Protein 5GNA (pdb70)

Structure (mmCIF, N/CA/C/O backbone):
data_5GNA
#
_entry.id   5GNA
#
_cell.length_a   50.446
_cell.length_b   50.446
_cell.length_c   184.579
_cell.angle_alpha   90.00
_cell.angle_beta   90.00
_cell.angle_gamma   90.00
#
_symmetry.space_group_name_H-M   'P 43 2 2'
#
loop_
_entity.id
_entity.type
_entity.pdbx_description
1 polymer 'Flagellar protein FliT'
2 polymer 'Flagellar hook-associated protein 2'
3 water water
#
loop_
_atom_site.group_PDB
_atom_site.id
_atom_site.type_symbol
_atom_site.label_atom_id
_atom_site.label_alt_id
_atom_site.label_comp_id
_atom_site.label_asym_id
_atom_site.label_entity_id
_atom_site.label_seq_id
_atom_site.pdbx_PDB_ins_code
_atom_site.Cartn_x
_atom_site.Cartn_y
_atom_site.Cartn_z
_atom_site.occupancy
_atom_site.B_iso_or_equiv
_atom_site.auth_seq_id
_atom_site.auth_comp_id
_atom_site.auth_asym_id
_atom_site.auth_atom_id
_atom_site.pdbx_PDB_model_num
ATOM 1 N N . GLY A 1 1 ? -27.315 12.996 19.741 1.00 109.10 -1 GLY A N 1
ATOM 2 C CA . GLY A 1 1 ? -25.948 13.523 19.454 1.00 108.73 -1 GLY A CA 1
ATOM 3 C C . GLY A 1 1 ? -25.038 12.527 18.752 1.00 109.61 -1 GLY A C 1
ATOM 4 O O . GLY A 1 1 ? -24.666 12.733 17.596 1.00 111.19 -1 GLY A O 1
ATOM 5 N N . SER A 1 2 ? -24.684 11.449 19.452 1.00 105.59 0 SER A N 1
ATOM 6 C CA . SER A 1 2 ? -23.690 10.486 18.962 1.00 102.27 0 SER A CA 1
ATOM 7 C C . SER A 1 2 ? -24.241 9.084 18.660 1.00 100.67 0 SER A C 1
ATOM 8 O O . SER A 1 2 ? -23.475 8.178 18.318 1.00 101.34 0 SER A O 1
ATOM 11 N N . MET A 1 3 ? -25.554 8.898 18.763 1.00 98.86 1 MET A N 1
ATOM 12 C CA . MET A 1 3 ? -26.177 7.716 18.170 1.00 94.09 1 MET A CA 1
ATOM 13 C C . MET A 1 3 ? -26.167 7.956 16.654 1.00 86.83 1 MET A C 1
ATOM 14 O O . MET A 1 3 ? -26.077 7.009 15.860 1.00 79.19 1 MET A O 1
ATOM 19 N N . THR A 1 4 ? -26.219 9.237 16.271 1.00 77.48 2 THR A N 1
ATOM 20 C CA . THR A 1 4 ? -26.057 9.654 14.877 1.00 72.85 2 THR A CA 1
ATOM 21 C C . THR A 1 4 ? -24.654 9.311 14.356 1.00 67.08 2 THR A C 1
ATOM 22 O O . THR A 1 4 ? -24.493 8.936 13.196 1.00 64.96 2 THR A O 1
ATOM 26 N N . SER A 1 5 ? -23.647 9.445 15.216 1.00 62.86 3 SER A N 1
ATOM 27 C CA . SER A 1 5 ? -22.260 9.215 14.819 1.00 60.54 3 SER A CA 1
ATOM 28 C C . SER A 1 5 ? -21.979 7.731 14.600 1.00 56.50 3 SER A C 1
ATOM 29 O O . SER A 1 5 ? -21.152 7.377 13.765 1.00 56.10 3 SER A O 1
ATOM 32 N N . THR A 1 6 ? -22.666 6.866 15.342 1.00 53.54 4 THR A N 1
ATOM 33 C CA . THR A 1 6 ? -22.513 5.422 15.155 1.00 51.68 4 THR A CA 1
ATOM 34 C C . THR A 1 6 ? -23.130 4.955 13.833 1.00 51.27 4 THR A C 1
ATOM 35 O O . THR A 1 6 ? -22.508 4.175 13.110 1.00 50.70 4 THR A O 1
ATOM 39 N N . VAL A 1 7 ? -24.338 5.423 13.513 1.00 49.68 5 VAL A N 1
ATOM 40 C CA . VAL A 1 7 ? -24.980 5.028 12.256 1.00 49.59 5 VAL A CA 1
ATOM 41 C C . VAL A 1 7 ? -24.216 5.556 11.048 1.00 49.03 5 VAL A C 1
ATOM 42 O O . VAL A 1 7 ? -24.062 4.851 10.054 1.00 48.34 5 VAL A O 1
ATOM 46 N N . GLU A 1 8 ? -23.742 6.794 11.142 1.00 49.33 6 GLU A N 1
ATOM 47 C CA . GLU A 1 8 ? -22.929 7.392 10.088 1.00 50.91 6 GLU A CA 1
ATOM 48 C C . GLU A 1 8 ? -21.675 6.559 9.840 1.00 48.48 6 GLU A C 1
ATOM 49 O O . GLU A 1 8 ? -21.334 6.261 8.696 1.00 46.52 6 GLU A O 1
ATOM 55 N N . PHE A 1 9 ? -21.015 6.175 10.927 1.00 46.68 7 PHE A N 1
ATOM 56 C CA . PHE A 1 9 ? -19.866 5.273 10.884 1.00 46.50 7 PHE A CA 1
ATOM 57 C C . PHE A 1 9 ? -20.216 3.962 10.190 1.00 46.00 7 PHE A C 1
ATOM 58 O O . PHE A 1 9 ? -19.492 3.497 9.313 1.00 44.06 7 PHE A O 1
ATOM 66 N N . ILE A 1 10 ? -21.336 3.375 10.591 1.00 46.20 8 ILE A N 1
ATOM 67 C CA . ILE A 1 10 ? -21.818 2.142 9.985 1.00 46.37 8 ILE A CA 1
ATOM 68 C C . ILE A 1 10 ? -22.109 2.350 8.497 1.00 44.16 8 ILE A C 1
ATOM 69 O O . ILE A 1 10 ? -21.732 1.528 7.666 1.00 42.71 8 ILE A O 1
ATOM 74 N N . ASN A 1 11 ? -22.764 3.457 8.167 1.00 43.59 9 ASN A N 1
ATOM 75 C CA . ASN A 1 11 ? -23.147 3.735 6.782 1.00 44.29 9 ASN A CA 1
ATOM 76 C C . ASN A 1 11 ? -21.943 3.952 5.855 1.00 44.10 9 ASN A C 1
ATOM 77 O O . ASN A 1 11 ? -21.969 3.519 4.700 1.00 45.11 9 ASN A O 1
ATOM 82 N N . ARG A 1 12 ? -20.896 4.602 6.365 1.00 42.18 10 ARG A N 1
ATOM 83 C CA . ARG A 1 12 ? -19.656 4.810 5.600 1.00 42.55 10 ARG A CA 1
ATOM 84 C C . ARG A 1 12 ? -19.092 3.498 5.083 1.00 42.37 10 ARG A C 1
ATOM 85 O O . ARG A 1 12 ? -18.771 3.370 3.902 1.00 42.30 10 ARG A O 1
ATOM 93 N N . TRP A 1 13 ? -18.998 2.513 5.967 1.00 42.49 11 TRP A N 1
ATOM 94 C CA . TRP A 1 13 ? -18.481 1.207 5.590 1.00 42.74 11 TRP A CA 1
ATOM 95 C C . TRP A 1 13 ? -19.448 0.379 4.755 1.00 43.64 11 TRP A C 1
ATOM 96 O O . TRP A 1 13 ? -19.021 -0.365 3.876 1.00 41.60 11 TRP A O 1
ATOM 107 N N . GLN A 1 14 ? -20.743 0.490 5.033 1.00 45.02 12 GLN A N 1
ATOM 108 C CA . GLN A 1 14 ? -21.740 -0.221 4.232 1.00 46.26 12 GLN A CA 1
ATOM 109 C C . GLN A 1 14 ? -21.767 0.320 2.807 1.00 43.98 12 GLN A C 1
ATOM 110 O O . GLN A 1 14 ? -21.969 -0.428 1.859 1.00 41.99 12 GLN A O 1
ATOM 116 N N . ARG A 1 15 ? -21.553 1.619 2.661 1.00 45.00 13 ARG A N 1
ATOM 117 C CA . ARG A 1 15 ? -21.464 2.209 1.339 1.00 47.30 13 ARG A CA 1
ATOM 118 C C . ARG A 1 15 ? -20.305 1.607 0.536 1.00 47.49 13 ARG A C 1
ATOM 119 O O . ARG A 1 15 ? -20.465 1.249 -0.635 1.00 44.94 13 ARG A O 1
ATOM 127 N N . ILE A 1 16 ? -19.144 1.501 1.174 1.00 45.14 14 ILE A N 1
ATOM 128 C CA . ILE A 1 16 ? -17.972 0.905 0.548 1.00 44.41 14 ILE A CA 1
ATOM 129 C C . ILE A 1 16 ? -18.287 -0.514 0.075 1.00 46.46 14 ILE A C 1
ATOM 130 O O . ILE A 1 16 ? -17.986 -0.869 -1.068 1.00 46.32 14 ILE A O 1
ATOM 135 N N . ALA A 1 17 ? -18.887 -1.320 0.948 1.00 47.30 15 ALA A N 1
ATOM 136 C CA . ALA A 1 17 ? -19.240 -2.708 0.600 1.00 50.69 15 ALA A CA 1
ATOM 137 C C . ALA A 1 17 ? -20.261 -2.773 -0.538 1.00 51.38 15 ALA A C 1
ATOM 138 O O . ALA A 1 17 ? -20.191 -3.648 -1.397 1.00 53.04 15 ALA A O 1
ATOM 140 N N . LEU A 1 18 ? -21.203 -1.840 -0.513 1.00 52.50 16 LEU A N 1
ATOM 141 C CA . LEU A 1 18 ? -22.238 -1.691 -1.539 1.00 55.80 16 LEU A CA 1
ATOM 142 C C . LEU A 1 18 ? -21.614 -1.434 -2.911 1.00 52.87 16 LEU A C 1
ATOM 143 O O . LEU A 1 18 ? -21.877 -2.153 -3.880 1.00 47.49 16 LEU A O 1
ATOM 148 N N . LEU A 1 19 ? -20.774 -0.408 -2.971 1.00 51.48 17 LEU A N 1
ATOM 149 C CA . LEU A 1 19 ? -20.138 -0.009 -4.221 1.00 51.17 17 LEU A CA 1
ATOM 150 C C . LEU A 1 19 ? -19.219 -1.099 -4.733 1.00 49.27 17 LEU A C 1
ATOM 151 O O . LEU A 1 19 ? -19.115 -1.311 -5.936 1.00 49.17 17 LEU A O 1
ATOM 156 N N . SER A 1 20 ? -18.592 -1.810 -3.809 1.00 49.22 18 SER A N 1
ATOM 157 C CA . SER A 1 20 ? -17.761 -2.962 -4.141 1.00 50.02 18 SER A CA 1
ATOM 158 C C . SER A 1 20 ? -18.560 -4.102 -4.797 1.00 52.16 18 SER A C 1
ATOM 159 O O . SER A 1 20 ? -18.069 -4.741 -5.735 1.00 51.12 18 SER A O 1
ATOM 162 N N . GLN A 1 21 ? -19.775 -4.360 -4.305 1.00 52.39 19 GLN A N 1
ATOM 163 C CA . GLN A 1 21 ? -20.672 -5.348 -4.932 1.00 52.27 19 GLN A CA 1
ATOM 164 C C . GLN A 1 21 ? -21.177 -4.832 -6.277 1.00 48.27 19 GLN A C 1
ATOM 165 O O . GLN A 1 21 ? -21.289 -5.589 -7.232 1.00 51.57 19 GLN A O 1
ATOM 171 N N . SER A 1 22 ? -21.487 -3.544 -6.339 1.00 46.37 20 SER A N 1
ATOM 172 C CA . SER A 1 22 ? -21.933 -2.914 -7.573 1.00 46.20 20 SER A CA 1
ATOM 173 C C . SER A 1 22 ? -20.897 -3.114 -8.689 1.00 48.59 20 SER A C 1
ATOM 174 O O . SER A 1 22 ? -21.230 -3.605 -9.780 1.00 44.97 20 SER A O 1
ATOM 177 N N . LEU A 1 23 ? -19.642 -2.760 -8.394 1.00 47.56 21 LEU A N 1
ATOM 178 C CA . LEU A 1 23 ? -18.529 -2.963 -9.327 1.00 46.20 21 LEU A CA 1
ATOM 179 C C . LEU A 1 23 ? -18.473 -4.413 -9.794 1.00 44.49 21 LEU A C 1
ATOM 180 O O . LEU A 1 23 ? -18.421 -4.681 -10.991 1.00 43.80 21 LEU A O 1
ATOM 185 N N . LEU A 1 24 ? -18.510 -5.346 -8.850 1.00 44.48 22 LEU A N 1
ATOM 186 C CA . LEU A 1 24 ? -18.393 -6.769 -9.175 1.00 46.17 22 LEU A CA 1
ATOM 187 C C . LEU A 1 24 ? -19.489 -7.239 -10.128 1.00 46.21 22 LEU A C 1
ATOM 188 O O . LEU A 1 24 ? -19.221 -7.959 -11.093 1.00 45.35 22 LEU A O 1
ATOM 193 N N . GLU A 1 25 ? -20.723 -6.844 -9.844 1.00 46.55 23 GLU A N 1
ATOM 194 C CA . GLU A 1 25 ? -21.850 -7.260 -10.666 1.00 48.19 23 GLU A CA 1
ATOM 195 C C . GLU A 1 25 ? -21.812 -6.614 -12.045 1.00 46.47 23 GLU A C 1
ATOM 196 O O . GLU A 1 25 ? -22.104 -7.270 -13.045 1.00 46.30 23 GLU A O 1
ATOM 202 N N . LEU A 1 26 ? -21.463 -5.329 -12.094 1.00 44.77 24 LEU A N 1
ATOM 203 C CA . LEU A 1 26 ? -21.281 -4.635 -13.369 1.00 43.80 24 LEU A CA 1
ATOM 204 C C . LEU A 1 26 ? -20.238 -5.340 -14.228 1.00 44.00 24 LEU A C 1
ATOM 205 O O . LEU A 1 26 ? -20.423 -5.481 -15.435 1.00 45.95 24 LEU A O 1
ATOM 210 N N . ALA A 1 27 ? -19.150 -5.785 -13.601 1.00 44.23 25 ALA A N 1
ATOM 211 C CA . ALA A 1 27 ? -18.129 -6.563 -14.296 1.00 45.53 25 ALA A CA 1
ATOM 212 C C . ALA A 1 27 ? -18.686 -7.906 -14.749 1.00 46.16 25 ALA A C 1
ATOM 213 O O . ALA A 1 27 ? -18.445 -8.320 -15.878 1.00 47.07 25 ALA A O 1
ATOM 215 N N . GLN A 1 28 ? -19.439 -8.578 -13.882 1.00 47.85 26 GLN A N 1
ATOM 216 C CA . GLN A 1 28 ? -20.075 -9.853 -14.249 1.00 49.12 26 GLN A CA 1
ATOM 217 C C . GLN A 1 28 ? -21.015 -9.708 -15.442 1.00 49.18 26 GLN A C 1
ATOM 218 O O . GLN A 1 28 ? -21.101 -10.606 -16.276 1.00 51.84 26 GLN A O 1
ATOM 224 N N . ARG A 1 29 ? -21.705 -8.575 -15.533 1.00 48.11 27 ARG A N 1
ATOM 225 C CA . ARG A 1 29 ? -22.626 -8.328 -16.645 1.00 47.50 27 ARG A CA 1
ATOM 226 C C . ARG A 1 29 ? -21.951 -7.694 -17.864 1.00 46.70 27 ARG A C 1
ATOM 227 O O . ARG A 1 29 ? -22.625 -7.343 -18.831 1.00 46.87 27 ARG A O 1
ATOM 235 N N . GLY A 1 30 ? -20.631 -7.544 -17.823 1.00 45.79 28 GLY A N 1
ATOM 236 C CA . GLY A 1 30 ? -19.892 -6.948 -18.929 1.00 44.34 28 GLY A CA 1
ATOM 237 C C . GLY A 1 30 ? -20.210 -5.488 -19.189 1.00 44.63 28 GLY A C 1
ATOM 238 O O . GLY A 1 30 ? -20.063 -5.021 -20.319 1.00 44.17 28 GLY A O 1
ATOM 239 N N . GLU A 1 31 ? -20.622 -4.760 -18.149 1.00 44.14 29 GLU A N 1
ATOM 240 C CA . GLU A 1 31 ? -20.956 -3.334 -18.276 1.00 44.70 29 GLU A CA 1
ATOM 241 C C . GLU A 1 31 ? -19.730 -2.468 -17.941 1.00 43.40 29 GLU A C 1
ATOM 242 O O . GLU A 1 31 ? -19.654 -1.857 -16.875 1.00 42.34 29 GLU A O 1
ATOM 248 N N . TRP A 1 32 ? -18.786 -2.402 -18.873 1.00 42.07 30 TRP A N 1
ATOM 249 C CA . TRP A 1 32 ? -17.452 -1.860 -18.584 1.00 41.55 30 TRP A CA 1
ATOM 250 C C . TRP A 1 32 ? -17.418 -0.341 -18.460 1.00 41.42 30 TRP A C 1
ATOM 251 O O . TRP A 1 32 ? -16.692 0.191 -17.621 1.00 40.19 30 TRP A O 1
ATOM 262 N N . ASP A 1 33 ? -18.212 0.350 -19.274 1.00 42.38 31 ASP A N 1
ATOM 263 C CA . ASP A 1 33 ? -18.312 1.807 -19.194 1.00 43.25 31 ASP A CA 1
ATOM 264 C C . ASP A 1 33 ? -18.926 2.271 -17.870 1.00 42.96 31 ASP A C 1
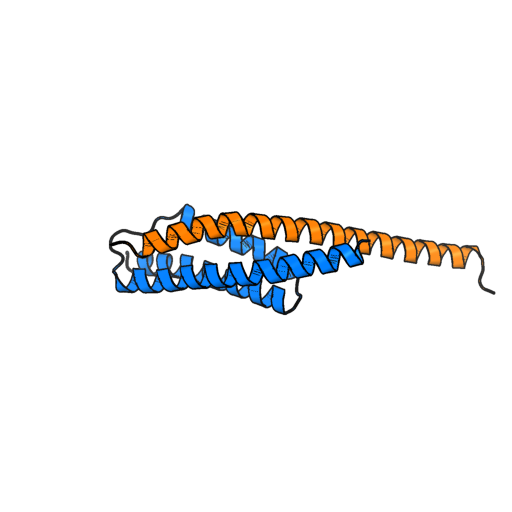ATOM 265 O O . ASP A 1 33 ? -18.434 3.217 -17.259 1.00 44.34 31 ASP A O 1
ATOM 270 N N . LEU A 1 34 ? -20.002 1.617 -17.439 1.00 42.58 32 LEU A N 1
ATOM 271 C CA . LEU A 1 34 ? -20.639 1.945 -16.161 1.00 42.13 32 LEU A CA 1
ATOM 272 C C . LEU A 1 34 ? -19.741 1.581 -14.977 1.00 40.87 32 LEU A C 1
ATOM 273 O O . LEU A 1 34 ? -19.703 2.296 -13.975 1.00 40.14 32 LEU A O 1
ATOM 278 N N . LEU A 1 35 ? -19.043 0.457 -15.091 1.00 39.94 33 LEU A N 1
ATOM 279 C CA . LEU A 1 35 ? -18.065 0.043 -14.084 1.00 40.05 33 LEU A CA 1
ATOM 280 C C . LEU A 1 35 ? -17.066 1.167 -13.815 1.00 37.70 33 LEU A C 1
ATOM 281 O O . LEU A 1 35 ? -16.824 1.526 -12.669 1.00 36.96 33 LEU A O 1
ATOM 286 N N . LEU A 1 36 ? -16.496 1.722 -14.876 1.00 37.46 34 LEU A N 1
ATOM 287 C CA . LEU A 1 36 ? -15.505 2.782 -14.737 1.00 38.95 34 LEU A CA 1
ATOM 288 C C . LEU A 1 36 ? -16.098 4.062 -14.149 1.00 39.94 34 LEU A C 1
ATOM 289 O O . LEU A 1 36 ? -15.409 4.809 -13.459 1.00 38.39 34 LEU A O 1
ATOM 294 N N . GLN A 1 37 ? -17.369 4.324 -14.418 1.00 41.44 35 GLN A N 1
ATOM 295 C CA . GLN A 1 37 ? -18.046 5.436 -13.753 1.00 43.65 35 GLN A CA 1
ATOM 296 C C . GLN A 1 37 ? -18.233 5.165 -12.277 1.00 41.42 35 GLN A C 1
ATOM 297 O O . GLN A 1 37 ? -17.997 6.025 -11.448 1.00 41.02 35 GLN A O 1
ATOM 303 N N . GLN A 1 38 ? -18.674 3.958 -11.966 1.00 41.59 36 GLN A N 1
ATOM 304 C CA . GLN A 1 38 ? -18.922 3.557 -10.593 1.00 43.02 36 GLN A CA 1
ATOM 305 C C . GLN A 1 38 ? -17.610 3.531 -9.801 1.00 44.61 36 GLN A C 1
ATOM 306 O O . GLN A 1 38 ? -17.585 3.889 -8.620 1.00 44.45 36 GLN A O 1
ATOM 312 N N . GLU A 1 39 ? -16.522 3.119 -10.455 1.00 42.46 37 GLU A N 1
ATOM 313 C CA . GLU A 1 39 ? -15.195 3.149 -9.833 1.00 42.60 37 GLU A CA 1
ATOM 314 C C . GLU A 1 39 ? -14.913 4.493 -9.148 1.00 41.79 37 GLU A C 1
ATOM 315 O O . GLU A 1 39 ? -14.379 4.520 -8.042 1.00 40.64 37 GLU A O 1
ATOM 321 N N . VAL A 1 40 ? -15.287 5.596 -9.793 1.00 41.95 38 VAL A N 1
ATOM 322 C CA . VAL A 1 40 ? -15.054 6.933 -9.239 1.00 43.20 38 VAL A CA 1
ATOM 323 C C . VAL A 1 40 ? -15.643 7.065 -7.832 1.00 45.41 38 VAL A C 1
ATOM 324 O O . VAL A 1 40 ? -14.981 7.557 -6.912 1.00 46.12 38 VAL A O 1
ATOM 328 N N . SER A 1 41 ? -16.890 6.628 -7.684 1.00 44.42 39 SER A N 1
ATOM 329 C CA . SER A 1 41 ? -17.600 6.680 -6.407 1.00 44.27 39 SER A CA 1
ATOM 330 C C . SER A 1 41 ? -16.984 5.760 -5.380 1.00 41.67 39 SER A C 1
ATOM 331 O O . SER A 1 41 ? -16.897 6.090 -4.200 1.00 39.63 39 SER A O 1
ATOM 334 N N . TYR A 1 42 ? -16.593 4.581 -5.835 1.00 42.65 40 TYR A N 1
ATOM 335 C CA . TYR A 1 42 ? -15.975 3.606 -4.963 1.00 42.90 40 TYR A CA 1
ATOM 336 C C . TYR A 1 42 ? -14.727 4.180 -4.302 1.00 42.48 40 TYR A C 1
ATOM 337 O O . TYR A 1 42 ? -14.541 4.025 -3.095 1.00 41.99 40 TYR A O 1
ATOM 346 N N . LEU A 1 43 ? -13.886 4.846 -5.089 1.00 41.85 41 LEU A N 1
ATOM 347 C CA . LEU A 1 43 ? -12.648 5.410 -4.557 1.00 42.99 41 LEU A CA 1
ATOM 348 C C . LEU A 1 43 ? -12.954 6.545 -3.597 1.00 42.73 41 LEU A C 1
ATOM 349 O O . LEU A 1 43 ? -12.319 6.660 -2.549 1.00 41.76 41 LEU A O 1
ATOM 354 N N . GLN A 1 44 ? -13.938 7.368 -3.942 1.00 44.52 42 GLN A N 1
ATOM 355 C CA . GLN A 1 44 ? -14.373 8.436 -3.043 1.00 45.93 42 GLN A CA 1
ATOM 356 C C . GLN A 1 44 ? -14.856 7.867 -1.700 1.00 43.93 42 GLN A C 1
ATOM 357 O O . GLN A 1 44 ? -14.567 8.434 -0.647 1.00 43.06 42 GLN A O 1
ATOM 363 N N . SER A 1 45 ? -15.557 6.735 -1.732 1.00 42.22 43 SER A N 1
ATOM 364 C CA . SER A 1 45 ? -16.080 6.138 -0.494 1.00 43.12 43 SER A CA 1
ATOM 365 C C . SER A 1 45 ? -14.955 5.576 0.388 1.00 41.76 43 SER A C 1
ATOM 366 O O . SER A 1 45 ? -15.045 5.615 1.612 1.00 41.41 43 SER A O 1
ATOM 369 N N . ILE A 1 46 ? -13.890 5.074 -0.228 1.00 42.20 44 ILE A N 1
ATOM 370 C CA . ILE A 1 46 ? -12.701 4.665 0.535 1.00 42.74 44 ILE A CA 1
ATOM 371 C C . ILE A 1 46 ? -12.061 5.884 1.206 1.00 42.90 44 ILE A C 1
ATOM 372 O O .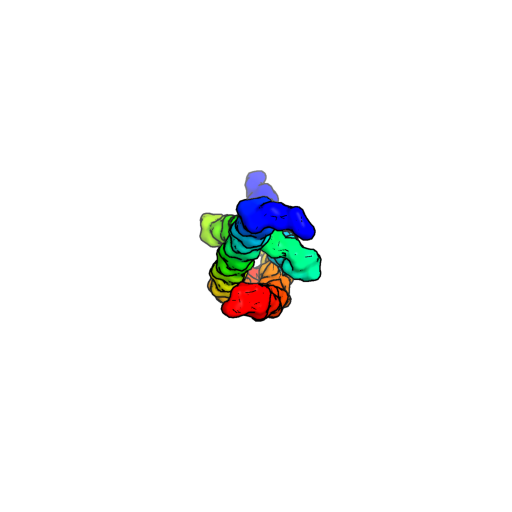 ILE A 1 46 ? -11.663 5.818 2.369 1.00 42.25 44 ILE A O 1
ATOM 377 N N . GLU A 1 47 ? -11.974 6.994 0.473 1.00 42.63 45 GLU A N 1
ATOM 378 C CA . GLU A 1 47 ? -11.370 8.215 1.003 1.00 44.46 45 GLU A CA 1
ATOM 379 C C . GLU A 1 47 ? -12.101 8.724 2.238 1.00 44.67 45 GLU A C 1
ATOM 380 O O . GLU A 1 47 ? -11.489 9.247 3.168 1.00 43.71 45 GLU A O 1
ATOM 386 N N . THR A 1 48 ? -13.411 8.530 2.252 1.00 45.05 46 THR A N 1
ATOM 387 C CA . THR A 1 48 ? -14.251 8.957 3.358 1.00 43.92 46 THR A CA 1
ATOM 388 C C . THR A 1 48 ? -13.868 8.306 4.703 1.00 42.12 46 THR A C 1
ATOM 389 O O . THR A 1 48 ? -13.803 8.996 5.714 1.00 41.27 46 THR A O 1
ATOM 393 N N . VAL A 1 49 ? -13.609 6.998 4.722 1.00 41.16 47 VAL A N 1
ATOM 394 C CA . VAL A 1 49 ? -13.165 6.341 5.965 1.00 42.91 47 VAL A CA 1
ATOM 395 C C . VAL A 1 49 ? -11.688 6.606 6.298 1.00 44.45 47 VAL A C 1
ATOM 396 O O . VAL A 1 49 ? -11.221 6.250 7.384 1.00 45.07 47 VAL A O 1
ATOM 400 N N . MET A 1 50 ? -10.955 7.211 5.367 1.00 44.89 48 MET A N 1
ATOM 401 C CA . MET A 1 50 ? -9.617 7.723 5.658 1.00 46.74 48 MET A CA 1
ATOM 402 C C . MET A 1 50 ? -9.705 9.103 6.306 1.00 48.55 48 MET A C 1
ATOM 403 O O . MET A 1 50 ? -8.945 9.406 7.214 1.00 50.00 48 MET A O 1
ATOM 408 N N . GLU A 1 51 ? -10.628 9.940 5.840 1.00 53.00 49 GLU A N 1
ATOM 409 C CA . GLU A 1 51 ? -10.775 11.295 6.381 1.00 55.90 49 GLU A CA 1
ATOM 410 C C . GLU A 1 51 ? -11.476 11.326 7.732 1.00 54.83 49 GLU A C 1
ATOM 411 O O . GLU A 1 51 ? -11.218 12.217 8.541 1.00 57.02 49 GLU A O 1
ATOM 417 N N . LYS A 1 52 ? -12.379 10.376 7.960 1.00 53.18 50 LYS A N 1
ATOM 418 C CA . LYS A 1 52 ? -13.118 10.295 9.212 1.00 53.23 50 LYS A CA 1
ATOM 419 C C . LYS A 1 52 ? -12.656 9.081 9.991 1.00 52.39 50 LYS A C 1
ATOM 420 O O . LYS A 1 52 ? -12.415 8.016 9.414 1.00 51.11 50 LYS A O 1
ATOM 426 N N . GLN A 1 53 ? -12.539 9.248 11.305 1.00 52.66 51 GLN A N 1
ATOM 427 C CA . GLN A 1 53 ? -12.035 8.198 12.179 1.00 53.37 51 GLN A CA 1
ATOM 428 C C . GLN A 1 53 ? -13.171 7.355 12.741 1.00 52.39 51 GLN A C 1
ATOM 429 O O . GLN A 1 53 ? -14.306 7.813 12.846 1.00 51.24 51 GLN A O 1
ATOM 435 N N . THR A 1 54 ? -12.859 6.112 13.091 1.00 52.42 52 THR A N 1
ATOM 436 C CA . THR A 1 54 ? -13.757 5.310 13.897 1.00 52.82 52 THR A CA 1
ATOM 437 C C . THR A 1 54 ? -14.000 6.084 15.190 1.00 52.80 52 THR A C 1
ATOM 438 O O . THR A 1 54 ? -13.041 6.435 15.882 1.00 52.52 52 THR A O 1
ATOM 442 N N . PRO A 1 55 ? -15.275 6.379 15.511 1.00 53.66 53 PRO A N 1
ATOM 443 C CA . PRO A 1 55 ? -15.538 7.162 16.721 1.00 55.37 53 PRO A CA 1
ATOM 444 C C . PRO A 1 55 ? -15.185 6.395 17.998 1.00 56.40 53 PRO A C 1
ATOM 445 O O . PRO A 1 55 ? -15.193 5.164 17.992 1.00 53.81 53 PRO A O 1
ATOM 449 N N . PRO A 1 56 ? -14.876 7.113 19.089 1.00 58.86 54 PRO A N 1
ATOM 450 C CA . PRO A 1 56 ? -14.701 6.398 20.356 1.00 60.29 54 PRO A CA 1
ATOM 451 C C . PRO A 1 56 ? -16.019 5.783 20.841 1.00 62.51 54 PRO A C 1
ATOM 452 O O . PRO A 1 56 ? -17.089 6.333 20.582 1.00 60.30 54 PRO A O 1
ATOM 456 N N . GLY A 1 57 ? -15.935 4.638 21.513 1.00 65.23 55 GLY A N 1
ATOM 457 C CA . GLY A 1 57 ? -17.103 4.021 22.137 1.00 66.38 55 GLY A CA 1
ATOM 458 C C . GLY A 1 57 ? -17.956 3.130 21.250 1.00 67.83 55 GLY A C 1
ATOM 459 O O . GLY A 1 57 ? -19.070 2.767 21.634 1.00 69.86 55 GLY A O 1
ATOM 460 N N . ILE A 1 58 ? -17.457 2.771 20.068 1.00 64.82 56 ILE A N 1
ATOM 461 C CA . ILE A 1 58 ? -18.137 1.771 19.248 1.00 63.25 56 ILE A CA 1
ATOM 462 C C . ILE A 1 58 ? -18.020 0.442 19.991 1.00 61.05 56 ILE A C 1
ATOM 46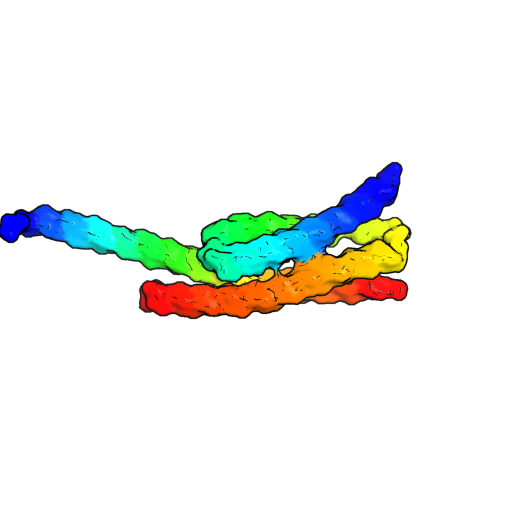3 O O . ILE A 1 58 ? -16.928 0.043 20.393 1.00 63.12 56 ILE A O 1
ATOM 468 N N . THR A 1 59 ? -19.145 -0.234 20.179 1.00 58.26 57 THR A N 1
ATOM 469 C CA . THR A 1 59 ? -19.167 -1.498 20.902 1.00 56.78 57 THR A CA 1
ATOM 470 C C . THR A 1 59 ? -18.576 -2.622 20.065 1.00 57.37 57 THR A C 1
ATOM 471 O O . THR A 1 59 ? -18.383 -2.483 18.857 1.00 55.03 57 THR A O 1
ATOM 475 N N . ARG A 1 60 ? -18.294 -3.737 20.726 1.00 60.09 58 ARG A N 1
ATOM 476 C CA . ARG A 1 60 ? -17.787 -4.931 20.065 1.00 61.71 58 ARG A CA 1
ATOM 477 C C . ARG A 1 60 ? -18.756 -5.423 18.988 1.00 61.78 58 ARG A C 1
ATOM 478 O O . ARG A 1 60 ? -18.328 -5.796 17.896 1.00 61.87 58 ARG A O 1
ATOM 486 N N . SER A 1 61 ? -20.055 -5.403 19.283 1.00 60.85 59 SER A N 1
ATOM 487 C CA . SER A 1 61 ? -21.066 -5.896 18.338 1.00 59.44 59 SER A CA 1
ATOM 488 C C . SER A 1 61 ? -21.046 -5.104 17.026 1.00 55.51 59 SER A C 1
ATOM 489 O O . SER A 1 61 ? -21.084 -5.685 15.944 1.00 52.43 59 SER A O 1
ATOM 492 N N . ILE A 1 62 ? -20.965 -3.782 17.136 1.00 54.15 60 ILE A N 1
ATOM 493 C CA . ILE A 1 62 ? -20.923 -2.912 15.964 1.00 55.05 60 ILE A CA 1
ATOM 494 C C . ILE A 1 62 ? -19.585 -3.027 15.219 1.00 55.86 60 ILE A C 1
ATOM 495 O O . ILE A 1 62 ? -19.571 -3.077 13.988 1.00 53.94 60 ILE A O 1
ATOM 500 N N . GLN A 1 63 ? -18.476 -3.081 15.956 1.00 57.62 61 GLN A N 1
ATOM 501 C CA . GLN A 1 63 ? -17.169 -3.386 15.356 1.00 59.29 61 GLN A CA 1
ATOM 502 C C . GLN A 1 63 ? -17.207 -4.696 14.555 1.00 56.40 61 GLN A C 1
ATOM 503 O O . GLN A 1 63 ? -16.709 -4.747 13.433 1.00 56.86 61 GLN A O 1
ATOM 509 N N . ASP A 1 64 ? -17.812 -5.740 15.121 1.00 55.77 62 ASP A N 1
ATOM 510 C CA . ASP A 1 64 ? -17.985 -7.015 14.408 1.00 55.59 62 ASP A CA 1
ATOM 511 C C . ASP A 1 64 ? -18.823 -6.855 13.143 1.00 54.45 62 ASP A C 1
ATOM 512 O O . ASP A 1 64 ? -18.512 -7.437 12.112 1.00 54.70 62 ASP A O 1
ATOM 517 N N . MET A 1 65 ? -19.897 -6.079 13.239 1.00 55.32 63 MET A N 1
ATOM 518 C CA . MET A 1 65 ? -20.787 -5.847 12.110 1.00 55.47 63 MET A CA 1
ATOM 519 C C . MET A 1 65 ? -20.028 -5.176 10.964 1.00 53.84 63 MET A C 1
ATOM 520 O O . MET A 1 65 ? -20.129 -5.600 9.813 1.00 50.86 63 MET A O 1
ATOM 525 N N . VAL A 1 66 ? -19.264 -4.137 11.292 1.00 52.76 64 VAL A N 1
ATOM 526 C CA . VAL A 1 66 ? -18.474 -3.408 10.298 1.00 51.72 64 VAL A CA 1
ATOM 527 C C . VAL A 1 66 ? -17.310 -4.239 9.744 1.00 51.10 64 VAL A C 1
ATOM 528 O O . VAL A 1 66 ? -17.034 -4.193 8.542 1.00 46.63 64 VAL A O 1
ATOM 532 N N . ALA A 1 67 ? -16.640 -5.003 10.603 1.00 49.54 65 ALA A N 1
ATOM 533 C CA . ALA A 1 67 ? -15.590 -5.911 10.142 1.00 51.08 65 ALA A CA 1
ATOM 534 C C . ALA A 1 67 ? -16.120 -6.848 9.058 1.00 51.53 65 ALA A C 1
ATOM 535 O O . ALA A 1 67 ? -15.391 -7.195 8.129 1.00 51.88 65 ALA A O 1
ATOM 537 N N . GLY A 1 68 ? -17.385 -7.250 9.184 1.00 50.16 66 GLY A N 1
ATOM 538 C CA . GLY A 1 68 ? -18.047 -8.075 8.182 1.00 50.54 66 GLY A CA 1
ATOM 539 C C . GLY A 1 68 ? -18.169 -7.388 6.832 1.00 51.36 66 GLY A C 1
ATOM 540 O O . GLY A 1 68 ? -17.997 -8.021 5.791 1.00 48.88 66 GLY A O 1
ATOM 541 N N . TYR A 1 69 ? -18.474 -6.092 6.848 1.00 51.70 67 TYR A N 1
ATOM 542 C CA . TYR A 1 69 ? -18.544 -5.302 5.618 1.00 53.43 67 TYR A CA 1
ATOM 543 C C . TYR A 1 69 ? -17.173 -5.130 4.972 1.00 52.36 67 TYR A C 1
ATOM 544 O O . TYR A 1 69 ? -17.059 -5.154 3.746 1.00 50.40 67 TYR A O 1
ATOM 553 N N . ILE A 1 70 ? -16.140 -4.969 5.797 1.00 51.84 68 ILE A N 1
ATOM 554 C CA . ILE A 1 70 ? -14.770 -4.826 5.303 1.00 51.59 68 ILE A CA 1
ATOM 555 C C . ILE A 1 70 ? -14.319 -6.121 4.632 1.00 51.06 68 ILE A C 1
ATOM 556 O O . ILE A 1 70 ? -13.762 -6.088 3.538 1.00 51.50 68 ILE A O 1
ATOM 561 N N . LYS A 1 71 ? -14.571 -7.253 5.284 1.00 51.54 69 LYS A N 1
ATOM 562 C CA . LYS A 1 71 ? -14.241 -8.566 4.722 1.00 53.36 69 LYS A CA 1
ATOM 563 C C . LYS A 1 71 ? -14.954 -8.812 3.388 1.00 52.64 69 LYS A C 1
ATOM 564 O O . LYS A 1 71 ? -14.346 -9.293 2.435 1.00 51.13 69 LYS A O 1
ATOM 570 N N . GLN A 1 72 ? -16.244 -8.497 3.339 1.00 51.84 70 GLN A N 1
ATOM 571 C CA . GLN A 1 72 ? -17.033 -8.644 2.119 1.00 54.47 70 GLN A CA 1
ATOM 572 C C . GLN A 1 72 ? -16.488 -7.792 0.970 1.00 52.47 70 GLN A C 1
ATOM 573 O O . GLN A 1 72 ? -16.512 -8.217 -0.180 1.00 50.75 70 GLN A O 1
ATOM 579 N N . THR A 1 73 ? -16.004 -6.594 1.292 1.00 51.24 71 THR A N 1
ATOM 580 C CA . THR A 1 73 ? -15.389 -5.696 0.313 1.00 49.99 71 THR A CA 1
ATOM 581 C C . THR A 1 73 ? -14.087 -6.291 -0.247 1.00 50.16 71 THR A C 1
ATOM 582 O O . THR A 1 73 ? -13.845 -6.240 -1.453 1.00 49.16 71 THR A O 1
ATOM 586 N N . LEU A 1 74 ? -13.260 -6.851 0.629 1.00 48.21 72 LEU A N 1
ATOM 587 C CA . LEU A 1 74 ? -12.047 -7.539 0.199 1.00 51.06 72 LEU A CA 1
ATOM 588 C C . LEU A 1 74 ? -12.357 -8.726 -0.704 1.00 53.32 72 LEU A C 1
A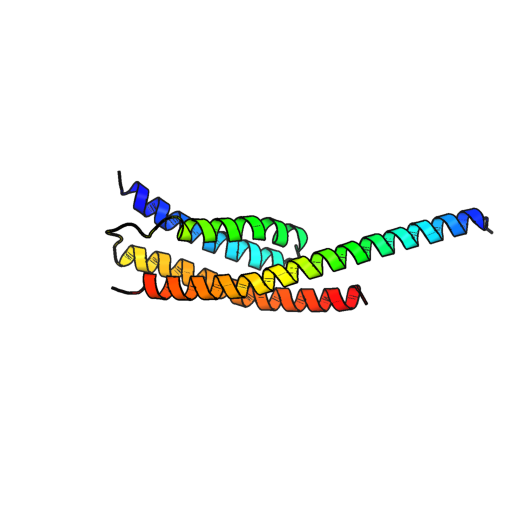TOM 589 O O . LEU A 1 74 ? -11.713 -8.905 -1.744 1.00 52.56 72 LEU A O 1
ATOM 594 N N . ASP A 1 75 ? -13.337 -9.535 -0.300 1.00 52.92 73 ASP A N 1
ATOM 595 C CA . ASP A 1 75 ? -13.753 -10.696 -1.089 1.00 53.72 73 ASP A CA 1
ATOM 596 C C . ASP A 1 75 ? -14.180 -10.276 -2.491 1.00 52.43 73 ASP A C 1
ATOM 597 O O . ASP A 1 75 ? -13.763 -10.877 -3.478 1.00 51.45 73 ASP A O 1
ATOM 602 N N . ASN A 1 76 ? -15.012 -9.241 -2.565 1.00 50.13 74 ASN A N 1
ATOM 603 C CA . ASN A 1 76 ? -15.488 -8.730 -3.843 1.00 50.66 74 ASN A CA 1
ATOM 604 C C . ASN A 1 76 ? -14.344 -8.201 -4.704 1.00 50.75 74 ASN A C 1
ATOM 605 O O . ASN A 1 76 ? -14.265 -8.508 -5.891 1.00 50.28 74 ASN A O 1
ATOM 610 N N . GLU A 1 77 ? -13.465 -7.407 -4.099 1.00 51.31 75 GLU A N 1
ATOM 611 C CA . GLU A 1 77 ? -12.307 -6.859 -4.802 1.00 52.56 75 GLU A CA 1
ATOM 612 C C . GLU A 1 77 ? -11.459 -7.959 -5.435 1.00 51.21 75 GLU A C 1
ATOM 613 O O . GLU A 1 77 ? -10.993 -7.813 -6.558 1.00 49.48 75 GLU A O 1
ATOM 619 N N . GLN A 1 78 ? -11.269 -9.052 -4.706 1.00 52.86 76 GLN A N 1
ATOM 620 C CA . GLN A 1 78 ? -10.479 -10.183 -5.186 1.00 56.97 76 GLN A CA 1
ATOM 621 C C . GLN A 1 78 ? -11.109 -10.804 -6.433 1.00 53.65 76 GLN A C 1
ATOM 622 O O . GLN A 1 78 ? -10.432 -11.007 -7.440 1.00 51.38 76 GLN A O 1
ATOM 628 N N . LEU A 1 79 ? -12.404 -11.097 -6.359 1.00 52.99 77 LEU A N 1
ATOM 629 C CA . LEU A 1 79 ? -13.156 -11.591 -7.516 1.00 53.39 77 LEU A CA 1
ATOM 630 C C . LEU A 1 79 ? -13.074 -10.627 -8.698 1.00 51.69 77 LEU A C 1
ATOM 631 O O . LEU A 1 79 ? -12.929 -11.047 -9.844 1.00 51.97 77 LEU A O 1
ATOM 636 N N . LEU A 1 80 ? -13.170 -9.336 -8.405 1.00 50.86 78 LEU A N 1
ATOM 637 C CA . LEU A 1 80 ? -13.152 -8.296 -9.429 1.00 49.41 78 LEU A CA 1
ATOM 638 C C . LEU A 1 80 ? -11.833 -8.270 -10.210 1.00 48.50 78 LEU A C 1
ATOM 639 O O . LEU A 1 80 ? -11.828 -8.120 -11.431 1.00 44.64 78 LEU A O 1
ATOM 644 N N . LYS A 1 81 ? -10.719 -8.433 -9.505 1.00 49.31 79 LYS A N 1
ATOM 645 C CA . LYS A 1 81 ? -9.406 -8.435 -10.152 1.00 51.81 79 LYS A CA 1
ATOM 646 C C . LYS A 1 81 ? -9.302 -9.494 -11.244 1.00 50.73 79 LYS A C 1
ATOM 647 O O . LYS A 1 81 ? -8.725 -9.237 -12.303 1.00 49.29 79 LYS A O 1
ATOM 653 N N . GLY A 1 82 ? -9.875 -10.668 -10.993 1.00 48.52 80 GLY A N 1
ATOM 654 C CA . GLY A 1 82 ? -9.899 -11.741 -11.987 1.00 48.96 80 GLY A CA 1
ATOM 655 C C . GLY A 1 82 ? -10.710 -11.402 -13.229 1.00 48.38 80 GLY A C 1
ATOM 656 O O . GLY A 1 82 ? -10.278 -11.659 -14.354 1.00 47.88 80 GLY A O 1
ATOM 657 N N . LEU A 1 83 ? -11.891 -10.826 -13.022 1.00 46.35 81 LEU A N 1
ATOM 658 C CA . LEU A 1 83 ? -12.744 -10.394 -14.121 1.00 45.90 81 LEU A CA 1
ATOM 659 C C . LEU A 1 83 ? -12.096 -9.265 -14.922 1.00 44.10 81 LEU A C 1
ATOM 660 O O . LEU A 1 83 ? -12.244 -9.200 -16.140 1.00 43.01 81 LEU A O 1
ATOM 665 N N . LEU A 1 84 ? -11.373 -8.385 -14.239 1.00 43.94 82 LEU A N 1
ATOM 666 C CA . LEU A 1 84 ? -10.666 -7.297 -14.910 1.00 45.41 82 LEU A CA 1
ATOM 667 C C . LEU A 1 84 ? -9.555 -7.819 -15.814 1.00 45.92 82 LEU A C 1
ATOM 668 O O . LEU A 1 84 ? -9.411 -7.365 -16.950 1.00 44.93 82 LEU A O 1
ATOM 673 N N . GLN A 1 85 ? -8.775 -8.772 -15.312 1.00 46.59 83 GLN A N 1
ATOM 674 C CA . GLN A 1 85 ? -7.662 -9.336 -16.082 1.00 47.00 83 GLN A CA 1
ATOM 675 C C . GLN A 1 85 ? -8.174 -10.011 -17.329 1.00 46.08 83 GLN A C 1
ATOM 676 O O . GLN A 1 85 ? -7.594 -9.889 -18.402 1.00 47.52 83 GLN A O 1
ATOM 682 N N . GLN A 1 86 ? -9.274 -10.724 -17.163 1.00 46.87 84 GLN A N 1
ATOM 683 C CA . GLN A 1 86 ? -9.930 -11.401 -18.257 1.00 49.22 84 GLN A CA 1
ATOM 684 C C . GLN A 1 86 ? -10.362 -10.399 -19.321 1.00 46.81 84 GLN A C 1
ATOM 685 O O . GLN A 1 86 ? -10.206 -10.636 -20.516 1.00 46.83 84 GLN A O 1
ATOM 691 N N . ARG A 1 87 ? -10.900 -9.271 -18.881 1.00 45.19 85 ARG A N 1
ATOM 692 C CA . ARG A 1 87 ? -11.344 -8.243 -19.806 1.00 42.88 85 ARG A CA 1
ATOM 693 C C . ARG A 1 87 ? -10.157 -7.604 -20.500 1.00 40.03 85 ARG A C 1
ATOM 694 O O . ARG A 1 87 ? -10.216 -7.325 -21.693 1.00 38.03 85 ARG A O 1
ATOM 702 N N . LEU A 1 88 ? -9.083 -7.371 -19.751 1.00 40.83 86 LEU A N 1
ATOM 703 C CA . LEU A 1 88 ? -7.860 -6.821 -20.331 1.00 41.78 86 LEU A CA 1
ATOM 704 C C . LEU A 1 88 ? -7.334 -7.727 -21.432 1.00 41.59 86 LEU A C 1
ATOM 705 O O . LEU A 1 88 ? -6.929 -7.243 -22.482 1.00 40.95 86 LEU A O 1
ATOM 710 N N . ASP A 1 89 ? -7.372 -9.039 -21.205 1.00 44.55 87 ASP A N 1
ATOM 711 C CA . ASP A 1 89 ? -6.952 -10.003 -22.230 1.00 45.29 87 ASP A CA 1
ATOM 712 C C . ASP A 1 89 ? -7.891 -9.993 -23.429 1.00 44.23 87 ASP A C 1
ATOM 713 O O . ASP A 1 89 ? -7.432 -9.964 -24.568 1.00 45.83 87 ASP A O 1
ATOM 718 N N . GLU A 1 90 ? -9.196 -10.010 -23.167 1.00 43.90 88 GLU A N 1
ATOM 719 C CA . GLU A 1 90 ? -10.206 -9.861 -24.212 1.00 46.11 88 GLU A CA 1
ATOM 720 C C . GLU A 1 90 ? -9.880 -8.618 -25.065 1.00 45.80 88 GLU A C 1
ATOM 721 O O . GLU A 1 90 ? -9.835 -8.698 -26.293 1.00 46.14 88 GLU A O 1
ATOM 727 N N . LEU A 1 91 ? -9.599 -7.490 -24.410 1.00 43.85 89 LEU A N 1
ATOM 728 C CA . LEU A 1 91 ? -9.327 -6.233 -25.120 1.00 42.14 89 LEU A CA 1
ATOM 729 C C . LEU A 1 91 ? -8.024 -6.254 -25.926 1.00 41.11 89 LEU A C 1
ATOM 730 O O . LEU A 1 91 ? -8.002 -5.741 -27.046 1.00 38.54 89 LEU A O 1
ATOM 735 N N . SER A 1 92 ? -6.949 -6.829 -25.374 1.00 40.13 90 SER A N 1
ATOM 736 C CA . SER A 1 92 ? -5.686 -6.950 -26.128 1.00 42.62 90 SER A CA 1
ATOM 737 C C . SER A 1 92 ? -5.901 -7.660 -27.450 1.00 43.33 90 SER A C 1
ATOM 738 O O . SER A 1 92 ? -5.329 -7.270 -28.468 1.00 46.29 90 SER A O 1
ATOM 741 N N . SER A 1 93 ? -6.725 -8.705 -27.425 1.00 43.39 91 SER A N 1
ATOM 742 C CA . SER A 1 93 ? -7.022 -9.485 -28.620 1.00 44.26 91 SER A CA 1
ATOM 74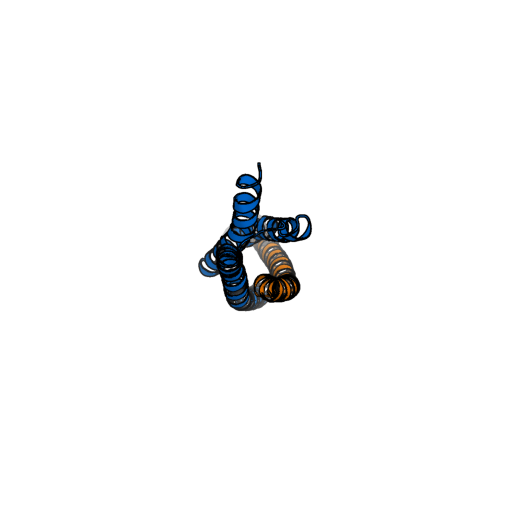3 C C . SER A 1 93 ? -7.789 -8.642 -29.625 1.00 45.18 91 SER A C 1
ATOM 744 O O . SER A 1 93 ? -7.454 -8.618 -30.806 1.00 45.63 91 SER A O 1
ATOM 747 N N . LEU A 1 94 ? -8.818 -7.946 -29.151 1.00 47.11 92 LEU A N 1
ATOM 748 C CA . LEU A 1 94 ? -9.570 -7.017 -29.999 1.00 47.10 92 LEU A CA 1
ATOM 749 C C . LEU A 1 94 ? -8.679 -5.912 -30.566 1.00 45.61 92 LEU A C 1
ATOM 750 O O . LEU A 1 94 ? -8.791 -5.573 -31.738 1.00 45.67 92 LEU A O 1
ATOM 755 N N . ILE A 1 95 ? -7.793 -5.366 -29.741 1.00 45.77 93 ILE A N 1
ATOM 756 C CA . ILE A 1 95 ? -6.932 -4.261 -30.168 1.00 48.45 93 ILE A CA 1
ATOM 757 C C . ILE A 1 95 ? -5.935 -4.698 -31.247 1.00 51.60 93 ILE A C 1
ATOM 758 O O . ILE A 1 95 ? -5.751 -3.990 -32.237 1.00 53.20 93 ILE A O 1
ATOM 763 N N . GLY A 1 96 ? -5.304 -5.857 -31.055 1.00 52.68 94 GLY A N 1
ATOM 764 C CA . GLY A 1 96 ? -4.384 -6.418 -32.047 1.00 51.66 94 GLY A CA 1
ATOM 765 C C . GLY A 1 96 ? -3.005 -5.790 -31.993 1.00 51.54 94 GLY A C 1
ATOM 766 O O . GLY A 1 96 ? -2.606 -5.236 -30.967 1.00 52.85 94 GLY A O 1
ATOM 767 N N . ASN B 2 12 ? -21.307 -1.813 -60.081 1.00 83.00 412 ASN B N 1
ATOM 768 C CA . ASN B 2 12 ? -20.985 -0.639 -60.958 1.00 81.95 412 ASN B CA 1
ATOM 769 C C . ASN B 2 12 ? -21.171 0.728 -60.271 1.00 76.89 412 ASN B C 1
ATOM 770 O O . ASN B 2 12 ? -21.540 1.710 -60.919 1.00 79.08 412 ASN B O 1
ATOM 775 N N . ALA B 2 13 ? -20.906 0.793 -58.965 1.00 70.74 413 ALA B N 1
ATOM 776 C CA . ALA B 2 13 ? -20.889 2.073 -58.247 1.00 64.29 413 ALA B CA 1
ATOM 777 C C . ALA B 2 13 ? -19.645 2.863 -58.648 1.00 59.50 413 ALA B C 1
ATOM 778 O O . ALA B 2 13 ? -18.664 2.287 -59.128 1.00 56.25 413 ALA B O 1
ATOM 780 N N . THR B 2 14 ? -19.678 4.178 -58.456 1.00 55.27 414 THR B N 1
ATOM 781 C CA . THR B 2 14 ? -18.524 5.003 -58.796 1.00 54.62 414 THR B CA 1
ATOM 782 C C . THR B 2 14 ? -17.377 4.739 -57.822 1.00 51.97 414 THR B C 1
ATOM 783 O O . THR B 2 14 ? -17.591 4.370 -56.658 1.00 49.72 414 THR B O 1
ATOM 787 N N . LEU B 2 15 ? -16.162 4.920 -58.319 1.00 49.80 415 LEU B N 1
ATOM 788 C CA . LEU B 2 15 ? -14.972 4.752 -57.509 1.00 50.27 415 LEU B CA 1
ATOM 789 C C . LEU B 2 15 ? -14.994 5.718 -56.323 1.00 48.57 415 LEU B C 1
ATOM 790 O O . LEU B 2 15 ? -14.682 5.338 -55.191 1.00 45.18 415 LEU B O 1
ATOM 795 N N . LYS B 2 16 ? -15.382 6.962 -56.592 1.00 49.30 416 LYS B N 1
ATOM 796 C CA . LYS B 2 16 ? -15.479 7.988 -55.560 1.00 50.72 416 LYS B CA 1
ATOM 797 C C . LYS B 2 16 ? -16.420 7.548 -54.450 1.00 49.03 416 LYS B C 1
ATOM 798 O O . LYS B 2 16 ? -16.097 7.666 -53.269 1.00 47.34 416 LYS B O 1
ATOM 804 N N . SER B 2 17 ? -17.586 7.043 -54.834 1.00 46.85 417 SER B N 1
ATOM 805 C CA . SER B 2 17 ? -18.550 6.560 -53.863 1.00 47.06 417 SER B CA 1
ATOM 806 C C . SER B 2 17 ? -18.008 5.389 -53.040 1.00 46.70 417 SER B C 1
ATOM 807 O O . SER B 2 17 ? -18.218 5.336 -51.831 1.00 48.04 417 SER B O 1
ATOM 810 N N . LEU B 2 18 ? -17.328 4.448 -53.691 1.00 44.77 418 LEU B N 1
ATOM 811 C CA . LEU B 2 18 ? -16.746 3.307 -52.978 1.00 43.82 418 LEU B CA 1
ATOM 812 C C . LEU B 2 18 ? -15.649 3.770 -52.023 1.00 41.94 418 LEU B C 1
ATOM 813 O O . LEU B 2 18 ? -15.539 3.272 -50.902 1.00 39.16 418 LEU B O 1
ATOM 818 N N . THR B 2 19 ? -14.854 4.731 -52.479 1.00 42.02 419 THR B N 1
ATOM 819 C CA . THR B 2 19 ? -13.773 5.288 -51.680 1.00 43.25 419 THR B CA 1
ATOM 820 C C . THR B 2 19 ? -14.295 6.030 -50.447 1.00 43.21 419 THR B C 1
ATOM 821 O O . THR B 2 19 ? -13.708 5.930 -49.369 1.00 42.73 419 THR B O 1
ATOM 825 N N . LYS B 2 20 ? -15.397 6.753 -50.594 1.00 44.24 420 LYS B N 1
ATOM 826 C CA . LYS B 2 20 ? -16.030 7.401 -49.443 1.00 47.04 420 LYS B CA 1
ATOM 827 C C . LYS B 2 20 ? -16.458 6.380 -48.394 1.00 46.13 420 LYS B C 1
ATOM 828 O O . LYS B 2 20 ? -16.181 6.557 -47.206 1.00 43.78 420 LYS B O 1
ATOM 834 N N . GLN B 2 21 ? -17.124 5.312 -48.833 1.00 45.71 421 GLN B N 1
ATOM 835 C CA . GLN B 2 21 ? -17.563 4.259 -47.910 1.00 46.47 421 GLN B CA 1
ATOM 836 C C . GLN B 2 21 ? -16.362 3.620 -47.233 1.00 42.49 421 GLN B C 1
ATOM 837 O O . GLN B 2 21 ? -16.360 3.429 -46.026 1.00 41.53 421 GLN B O 1
ATOM 843 N N . TYR B 2 22 ? -15.353 3.285 -48.030 1.00 41.71 422 TYR B N 1
ATOM 844 C CA . TYR B 2 22 ? -14.101 2.709 -47.528 1.00 41.72 422 TYR B CA 1
ATOM 845 C C . TYR B 2 22 ? -13.511 3.533 -46.386 1.00 41.01 422 TYR B C 1
ATOM 846 O O . TYR B 2 22 ? -13.163 2.998 -45.333 1.00 39.30 422 TYR B O 1
ATOM 855 N N . LEU B 2 23 ? -13.401 4.839 -46.608 1.00 40.88 423 LEU B N 1
ATOM 856 C CA . LEU B 2 23 ? -12.804 5.736 -45.630 1.00 41.77 423 LEU B CA 1
ATOM 857 C C . LEU B 2 23 ? -13.687 5.902 -44.406 1.00 40.64 423 LEU B C 1
ATOM 858 O O . LEU B 2 23 ? -13.197 5.955 -43.285 1.00 40.38 423 LEU B O 1
ATOM 863 N N . SER B 2 24 ? -14.991 5.967 -44.626 1.00 41.21 424 SER B N 1
ATOM 864 C CA . SER B 2 24 ? -15.943 6.048 -43.530 1.00 41.25 424 SER B CA 1
ATOM 865 C C . SER B 2 24 ? -15.841 4.817 -42.620 1.00 41.29 424 SER B C 1
ATOM 866 O O . SER B 2 24 ? -15.720 4.953 -41.404 1.00 40.63 424 SER B O 1
ATOM 869 N N . VAL B 2 25 ? -15.863 3.620 -43.202 1.00 41.11 425 VAL B N 1
ATOM 870 C CA . VAL B 2 25 ? -15.732 2.391 -42.396 1.00 41.27 425 VAL B CA 1
ATOM 871 C C . VAL B 2 25 ? -14.362 2.348 -41.709 1.00 39.41 425 VAL B C 1
ATOM 872 O O . VAL B 2 25 ? -14.249 1.959 -40.549 1.00 37.98 425 VAL B O 1
ATOM 876 N N . SER B 2 26 ? -13.325 2.756 -42.429 1.00 39.46 426 SER B N 1
ATOM 877 C CA . SER B 2 26 ? -11.982 2.820 -41.862 1.00 41.07 426 SER B CA 1
ATOM 878 C C . SER B 2 26 ? -11.922 3.734 -40.638 1.00 41.50 426 SER B C 1
ATOM 879 O O . SER B 2 26 ? -11.276 3.403 -39.642 1.00 41.21 426 SER B O 1
ATOM 882 N N . ASN B 2 27 ? -12.598 4.880 -40.715 1.00 41.63 427 ASN B N 1
ATOM 883 C CA . ASN B 2 27 ? -12.662 5.800 -39.585 1.00 42.01 427 ASN B CA 1
ATOM 884 C C . ASN B 2 27 ? -13.408 5.211 -38.385 1.00 40.82 427 ASN B C 1
ATOM 885 O O . ASN B 2 27 ? -12.996 5.409 -37.243 1.00 40.02 427 ASN B O 1
ATOM 890 N N . SER B 2 28 ? -14.487 4.473 -38.641 1.00 39.27 428 SER B N 1
ATOM 891 C CA . SER B 2 28 ? -15.216 3.789 -37.570 1.00 40.11 428 SER B CA 1
ATOM 892 C C . SER B 2 28 ? -14.360 2.742 -36.862 1.00 39.62 428 SER B C 1
ATOM 893 O O . SER B 2 28 ? -14.431 2.597 -35.638 1.00 40.48 428 SER B O 1
ATOM 896 N N . ILE B 2 29 ? -13.561 2.011 -37.636 1.00 38.35 429 ILE B N 1
ATOM 897 C CA . ILE B 2 29 ? -12.637 1.038 -37.071 1.00 37.22 429 ILE B CA 1
ATOM 898 C C . ILE B 2 29 ? -11.649 1.759 -36.158 1.00 36.61 429 ILE B C 1
ATOM 899 O O . ILE B 2 29 ? -11.508 1.392 -34.993 1.00 35.15 429 ILE B O 1
ATOM 904 N N . ASP B 2 30 ? -11.002 2.801 -36.676 1.00 37.60 430 ASP B N 1
ATOM 905 C CA . ASP B 2 30 ? -10.061 3.605 -35.880 1.00 38.22 430 ASP B CA 1
ATOM 906 C C . ASP B 2 30 ? -10.677 4.095 -34.568 1.00 38.14 430 ASP B C 1
ATOM 907 O O . ASP B 2 30 ? -10.078 3.965 -33.501 1.00 36.34 430 ASP B O 1
ATOM 912 N N . GLU B 2 31 ? -11.881 4.649 -34.654 1.00 38.66 431 GLU B N 1
ATOM 913 C CA . GLU B 2 31 ? -12.584 5.146 -33.475 1.00 41.00 431 GLU B CA 1
ATOM 914 C C . GLU B 2 31 ? -12.897 4.021 -32.494 1.00 39.64 431 GLU B C 1
ATOM 915 O O . GLU B 2 31 ? -12.785 4.197 -31.282 1.00 38.18 431 GLU B O 1
ATOM 921 N N . THR B 2 32 ? -13.282 2.865 -33.025 1.00 39.65 432 THR B N 1
ATOM 922 C CA . THR B 2 32 ? -13.580 1.695 -32.197 1.00 39.83 432 THR B CA 1
ATOM 923 C C . THR B 2 32 ? -12.334 1.191 -31.470 1.00 38.20 432 THR B C 1
ATOM 924 O O . THR B 2 32 ? -12.384 0.917 -30.274 1.00 37.86 432 THR B O 1
ATOM 928 N N . VAL B 2 33 ? -11.217 1.085 -32.185 1.00 37.31 433 VAL B N 1
ATOM 929 C CA . VAL B 2 33 ? -9.962 0.629 -31.574 1.00 37.32 433 VAL B CA 1
ATOM 930 C C . VAL B 2 33 ? -9.440 1.641 -30.545 1.00 37.73 433 VAL B C 1
ATOM 931 O O . VAL B 2 33 ? -8.956 1.252 -29.485 1.00 36.97 433 VAL B O 1
ATOM 935 N N . ALA B 2 34 ? -9.531 2.934 -30.860 1.00 38.03 434 ALA B N 1
ATOM 936 C CA . ALA B 2 34 ? -9.193 3.990 -29.896 1.00 38.62 434 ALA B CA 1
ATOM 937 C C . ALA B 2 34 ? -9.968 3.828 -28.587 1.00 38.10 434 ALA B C 1
ATOM 938 O O . ALA B 2 34 ? -9.417 3.999 -27.508 1.00 37.07 434 ALA B O 1
ATOM 940 N N . ARG B 2 35 ? -11.250 3.498 -28.706 1.00 39.03 435 ARG B N 1
ATOM 941 C CA . ARG B 2 35 ? -12.130 3.301 -27.560 1.00 41.13 435 ARG B CA 1
ATOM 942 C C . ARG B 2 35 ? -11.654 2.130 -26.708 1.00 40.30 435 ARG B C 1
ATOM 943 O O . ARG B 2 35 ? -11.592 2.223 -25.478 1.00 39.16 435 ARG B O 1
ATOM 951 N N . TYR B 2 36 ? -11.326 1.023 -27.369 1.00 39.21 436 TYR B N 1
ATOM 952 C CA . TYR B 2 36 ? -10.852 -0.164 -26.667 1.00 39.57 436 TYR B CA 1
ATOM 953 C C . TYR B 2 36 ? -9.542 0.099 -25.943 1.00 38.64 436 TYR B C 1
ATOM 954 O O . TYR B 2 36 ? -9.365 -0.367 -24.821 1.00 38.75 436 TYR B O 1
ATOM 963 N N . LYS B 2 37 ? -8.634 0.850 -26.568 1.00 36.84 437 LYS B N 1
ATOM 964 C CA . LYS B 2 37 ? -7.365 1.169 -25.935 1.00 38.06 437 LYS B CA 1
ATOM 965 C C . LYS B 2 37 ? -7.570 2.015 -24.685 1.00 38.70 437 LYS B C 1
ATOM 966 O O . LYS B 2 37 ? -6.899 1.797 -23.663 1.00 37.02 437 LYS B O 1
ATOM 972 N N . ALA B 2 38 ? -8.482 2.985 -24.777 1.00 37.50 438 ALA B N 1
ATOM 973 C CA . ALA B 2 38 ? -8.784 3.860 -23.645 1.00 37.07 438 ALA B CA 1
ATOM 974 C C . ALA B 2 38 ? -9.382 3.042 -22.516 1.00 35.53 438 ALA B C 1
ATOM 975 O O . ALA B 2 38 ? -8.992 3.190 -21.364 1.00 35.85 438 ALA B O 1
ATOM 977 N N . GLN B 2 39 ? -10.314 2.158 -22.856 1.00 35.64 439 GLN B N 1
ATOM 978 C CA . GLN B 2 39 ? -10.921 1.284 -21.859 1.00 36.60 439 GLN B CA 1
ATOM 979 C C . GLN B 2 39 ? -9.885 0.334 -21.249 1.00 36.80 439 GLN B C 1
ATOM 980 O O . GLN B 2 39 ? -9.867 0.136 -20.033 1.00 37.93 439 GLN B O 1
ATOM 986 N N . PHE B 2 40 ? -9.010 -0.233 -22.073 1.00 37.19 440 PHE B N 1
ATOM 987 C CA . PHE B 2 40 ? -7.940 -1.102 -21.558 1.00 37.26 440 PHE B CA 1
ATOM 988 C C . PHE B 2 40 ? -7.116 -0.334 -20.515 1.00 36.05 440 PHE B C 1
ATOM 989 O O . PHE B 2 40 ? -6.903 -0.805 -19.399 1.00 36.67 440 PHE B O 1
ATOM 997 N N . THR B 2 41 ? -6.676 0.863 -20.873 1.00 35.93 441 THR B N 1
ATOM 998 C CA . THR B 2 41 ? -5.838 1.669 -19.985 1.00 35.58 441 THR B CA 1
ATOM 999 C C . THR B 2 41 ? -6.518 1.954 -18.646 1.00 35.59 441 THR B C 1
ATOM 1000 O O . THR B 2 41 ? -5.886 1.877 -17.586 1.00 35.26 441 THR B O 1
ATOM 1004 N N . GLN B 2 42 ? -7.803 2.287 -18.696 1.00 35.58 442 GLN B N 1
ATOM 1005 C CA . GLN B 2 42 ? -8.543 2.620 -17.487 1.00 36.58 442 GLN B CA 1
ATOM 1006 C C . GLN B 2 42 ? -8.853 1.400 -16.629 1.00 35.48 442 GLN B C 1
ATOM 1007 O O . GLN B 2 42 ? -8.804 1.479 -15.407 1.00 34.91 442 GLN B O 1
ATOM 1013 N N . LEU B 2 43 ? -9.143 0.264 -17.256 1.00 34.25 443 LEU B N 1
ATOM 1014 C CA . LEU B 2 43 ? -9.366 -0.955 -16.490 1.00 35.06 443 LEU B CA 1
ATOM 1015 C C . LEU B 2 43 ? -8.073 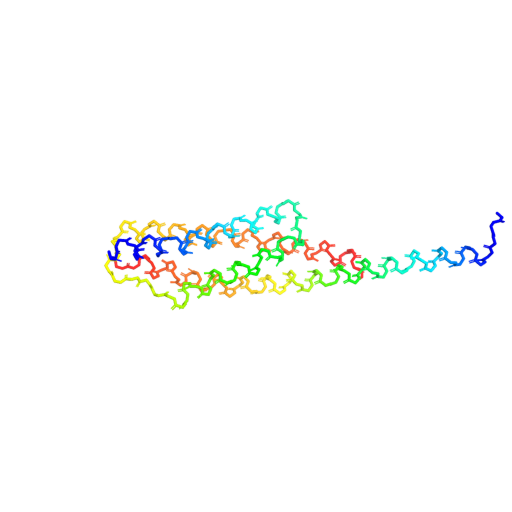-1.435 -15.852 1.00 37.28 443 LEU B C 1
ATOM 1016 O O . LEU B 2 43 ? -8.079 -1.923 -14.728 1.00 38.26 443 LEU B O 1
ATOM 1021 N N . ASP B 2 44 ? -6.958 -1.267 -16.554 1.00 39.12 444 ASP B N 1
ATOM 1022 C CA . ASP B 2 44 ? -5.667 -1.634 -15.995 1.00 39.34 444 ASP B CA 1
ATOM 1023 C C . ASP B 2 44 ? -5.299 -0.730 -14.812 1.00 37.70 444 ASP B C 1
ATOM 1024 O O . ASP B 2 44 ? -4.868 -1.211 -13.767 1.00 37.56 444 ASP B O 1
ATOM 1029 N N . THR B 2 45 ? -5.489 0.573 -14.979 1.00 37.23 445 THR B N 1
ATOM 1030 C CA . THR B 2 45 ? -5.363 1.522 -13.875 1.00 38.06 445 THR B CA 1
ATOM 1031 C C . THR B 2 45 ? -6.216 1.114 -12.669 1.00 39.85 445 THR B C 1
ATOM 1032 O O . THR B 2 45 ? -5.753 1.147 -11.525 1.00 41.99 445 THR B O 1
ATOM 1036 N N . MET B 2 46 ? -7.462 0.740 -12.936 1.00 40.51 446 M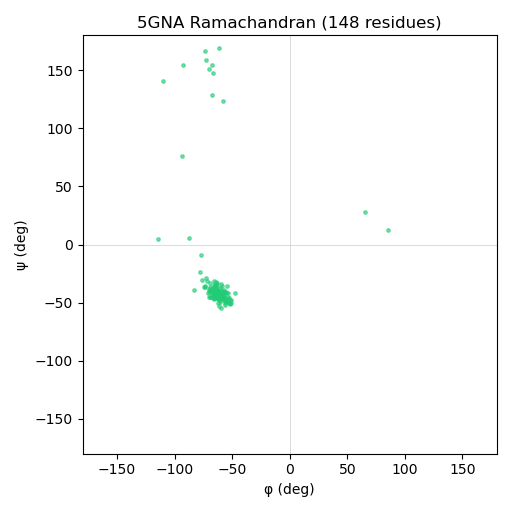ET B N 1
ATOM 1037 C CA . MET B 2 46 ? -8.387 0.330 -11.889 1.00 41.86 446 MET B CA 1
ATOM 1038 C C . MET B 2 46 ? -7.843 -0.880 -11.148 1.00 42.37 446 MET B C 1
ATOM 1039 O O . MET B 2 46 ? -7.858 -0.924 -9.910 1.00 39.02 446 MET B O 1
ATOM 1044 N N . MET B 2 47 ? -7.355 -1.849 -11.918 1.00 43.39 447 MET B N 1
ATOM 1045 C CA . MET B 2 47 ? -6.790 -3.072 -11.355 1.00 47.57 447 MET B CA 1
ATOM 1046 C C . MET B 2 47 ? -5.600 -2.801 -10.439 1.00 47.17 447 MET B C 1
ATOM 1047 O O . MET B 2 47 ? -5.491 -3.420 -9.386 1.00 47.93 447 MET B O 1
ATOM 1052 N N . SER B 2 48 ? -4.725 -1.876 -10.830 1.00 48.09 448 SER B N 1
ATOM 1053 C CA . SER B 2 48 ? -3.591 -1.493 -9.983 1.00 50.75 448 SER B CA 1
ATOM 1054 C C . SER B 2 48 ? -4.087 -0.822 -8.716 1.00 51.33 448 SER B C 1
ATOM 1055 O O . SER B 2 48 ? -3.573 -1.076 -7.636 1.00 52.30 448 SER B O 1
ATOM 1058 N N . LYS B 2 49 ? -5.084 0.045 -8.863 1.00 52.17 449 LYS B N 1
ATOM 1059 C CA . LYS B 2 49 ? -5.655 0.756 -7.726 1.00 53.02 449 LYS B CA 1
ATOM 1060 C C . LYS B 2 49 ? -6.306 -0.205 -6.717 1.00 53.51 449 LYS B C 1
ATOM 1061 O O . LYS B 2 49 ? -6.268 0.054 -5.518 1.00 53.68 449 LYS B O 1
ATOM 1067 N N . LEU B 2 50 ? -6.874 -1.316 -7.191 1.00 54.02 450 LEU B N 1
ATOM 1068 C CA . LEU B 2 50 ? -7.451 -2.326 -6.293 1.00 54.40 450 LEU B CA 1
ATOM 1069 C C . LEU B 2 50 ? -6.400 -2.990 -5.394 1.00 55.99 450 LEU B C 1
ATOM 1070 O O . LEU B 2 50 ? -6.701 -3.367 -4.260 1.00 54.89 450 LEU B O 1
ATOM 1075 N N . ASN B 2 51 ? -5.178 -3.136 -5.905 1.00 57.09 451 ASN B N 1
ATOM 1076 C CA . ASN B 2 51 ? -4.032 -3.587 -5.107 1.00 57.63 451 ASN B CA 1
ATOM 1077 C C . ASN B 2 51 ? -3.791 -2.691 -3.883 1.00 56.10 451 ASN B C 1
ATOM 1078 O O . ASN B 2 51 ? -3.579 -3.186 -2.776 1.00 54.96 451 ASN B O 1
ATOM 1083 N N . ASN B 2 52 ? -3.829 -1.375 -4.085 1.00 54.39 452 ASN B N 1
ATOM 1084 C CA . ASN B 2 52 ? -3.625 -0.425 -2.989 1.00 54.20 452 ASN B CA 1
ATOM 1085 C C . ASN B 2 52 ? -4.785 -0.426 -2.002 1.00 53.71 452 ASN B C 1
ATOM 1086 O O . ASN B 2 52 ? -4.566 -0.431 -0.790 1.00 55.57 452 ASN B O 1
ATOM 1091 N N . THR B 2 53 ? -6.012 -0.407 -2.518 1.00 51.09 453 THR B N 1
ATOM 1092 C CA . THR B 2 53 ? -7.197 -0.383 -1.659 1.00 51.81 453 THR B CA 1
ATOM 1093 C C . THR B 2 53 ? -7.318 -1.665 -0.832 1.00 50.61 453 THR B C 1
ATOM 1094 O O . THR B 2 53 ? -7.615 -1.599 0.355 1.00 50.14 453 THR B O 1
ATOM 1098 N N . SER B 2 54 ? -7.070 -2.823 -1.447 1.00 52.58 454 SER B N 1
ATOM 1099 C CA . SER B 2 54 ? -7.052 -4.101 -0.713 1.00 53.35 454 SER B CA 1
ATOM 1100 C C . SER B 2 54 ? -6.046 -4.101 0.438 1.00 52.97 454 SER B C 1
ATOM 1101 O O . SER B 2 54 ? -6.321 -4.623 1.518 1.00 53.90 454 SER B O 1
ATOM 1104 N N . SER B 2 55 ? -4.878 -3.521 0.201 1.00 53.85 455 SER B N 1
ATOM 1105 C CA . SER B 2 55 ? -3.856 -3.412 1.238 1.00 54.01 455 SER B CA 1
ATOM 1106 C C . SER B 2 55 ? -4.347 -2.546 2.410 1.00 52.21 455 SER B C 1
ATOM 1107 O O . SER B 2 55 ? -4.164 -2.898 3.576 1.00 51.21 455 SER B O 1
ATOM 1110 N N . TYR B 2 56 ? -4.979 -1.420 2.090 1.00 50.14 456 TYR B N 1
ATOM 1111 C CA . TYR B 2 56 ? -5.573 -0.552 3.108 1.00 47.79 456 TYR B CA 1
ATOM 1112 C C . TYR B 2 56 ? -6.736 -1.241 3.830 1.00 48.50 456 TYR B C 1
ATOM 1113 O O . TYR B 2 56 ? -6.835 -1.185 5.054 1.00 47.19 456 TYR B O 1
ATOM 1122 N N . LEU B 2 57 ? -7.613 -1.891 3.071 1.00 48.67 457 LEU B N 1
ATOM 1123 C CA . LEU B 2 57 ? -8.770 -2.568 3.657 1.00 48.68 457 LEU B CA 1
ATOM 1124 C C . LEU B 2 57 ? -8.366 -3.708 4.593 1.00 49.68 457 LEU B C 1
ATOM 1125 O O . LEU B 2 57 ? -9.028 -3.941 5.606 1.00 47.07 457 LEU B O 1
ATOM 1130 N N . THR B 2 58 ? -7.293 -4.418 4.249 1.00 51.93 458 THR B N 1
ATOM 1131 C CA . THR B 2 58 ? -6.783 -5.500 5.097 1.00 54.10 458 THR B CA 1
ATOM 1132 C C . THR B 2 58 ? -6.345 -4.940 6.443 1.00 54.04 458 THR B C 1
ATOM 1133 O O . THR B 2 58 ? -6.668 -5.502 7.484 1.00 52.56 458 THR B O 1
ATOM 1137 N N . GLN B 2 59 ? -5.627 -3.821 6.408 1.00 56.65 459 GLN B N 1
ATOM 1138 C CA . GLN B 2 59 ? -5.255 -3.098 7.622 1.00 58.53 459 GLN B CA 1
ATOM 1139 C C . GLN B 2 59 ? -6.479 -2.702 8.450 1.00 56.70 459 GLN B C 1
ATOM 1140 O O . GLN B 2 59 ? -6.478 -2.837 9.673 1.00 56.62 459 GLN B O 1
ATOM 1146 N N . GLN B 2 60 ? -7.515 -2.208 7.780 1.00 53.09 460 GLN B N 1
ATOM 1147 C CA . GLN B 2 60 ? -8.729 -1.755 8.464 1.00 51.56 460 GLN B CA 1
ATOM 1148 C C . GLN B 2 60 ? -9.475 -2.903 9.135 1.00 50.31 460 GLN B C 1
ATOM 1149 O O . GLN B 2 60 ? -9.907 -2.781 10.279 1.00 46.77 460 GLN B O 1
ATOM 1155 N N . PHE B 2 61 ? -9.598 -4.020 8.424 1.00 51.05 461 PHE B N 1
ATOM 1156 C CA . PHE B 2 61 ? -10.179 -5.239 8.976 1.00 52.91 461 PHE B CA 1
ATOM 1157 C C . PHE B 2 61 ? -9.527 -5.639 10.303 1.00 55.69 461 PHE B C 1
ATOM 1158 O O . PHE B 2 61 ? -10.224 -5.859 11.295 1.00 56.58 461 PHE B O 1
ATOM 1166 N N . THR B 2 62 ? -8.196 -5.710 10.324 1.00 55.93 462 THR B N 1
ATOM 1167 C CA . THR B 2 62 ? -7.477 -6.126 11.528 1.00 57.13 462 THR B CA 1
ATOM 1168 C C . THR B 2 62 ? -7.643 -5.091 12.646 1.00 56.41 462 THR B C 1
ATOM 1169 O O . THR B 2 62 ? -7.812 -5.452 13.810 1.00 56.50 462 THR B O 1
ATOM 1173 N N . ALA B 2 63 ? -7.609 -3.810 12.294 1.00 55.76 463 ALA B N 1
ATOM 1174 C CA . ALA B 2 63 ? -7.880 -2.756 13.268 1.00 55.55 463 ALA B CA 1
ATOM 1175 C C . ALA B 2 63 ? -9.311 -2.854 13.783 1.00 58.01 463 ALA B C 1
ATOM 1176 O O . ALA B 2 63 ? -9.561 -2.683 14.967 1.00 61.24 463 ALA B O 1
ATOM 1178 N N . MET B 2 64 ? -10.257 -3.144 12.903 1.00 58.51 464 MET B N 1
ATOM 1179 C CA . MET B 2 64 ? -11.640 -3.249 13.334 1.00 59.53 464 MET B CA 1
ATOM 1180 C C . MET B 2 64 ? -11.810 -4.428 14.305 1.00 62.92 464 MET B C 1
ATOM 1181 O O . MET B 2 64 ? -12.580 -4.336 15.262 1.00 64.57 464 MET B O 1
ATOM 1186 N N . ASN B 2 65 ? -11.060 -5.508 14.082 1.00 65.31 465 ASN B N 1
ATOM 1187 C CA . ASN B 2 65 ? -11.127 -6.707 14.932 1.00 68.71 465 ASN B CA 1
ATOM 1188 C C . ASN B 2 65 ? -10.405 -6.629 16.277 1.00 74.00 465 ASN B C 1
ATOM 1189 O O . ASN B 2 65 ? -10.752 -7.375 17.194 1.00 77.03 465 ASN B O 1
ATOM 1194 N N . LYS B 2 66 ? -9.403 -5.757 16.400 1.00 79.87 466 LYS B N 1
ATOM 1195 C CA . LYS B 2 66 ? -8.640 -5.630 17.654 1.00 84.44 466 LYS B CA 1
ATOM 1196 C C . LYS B 2 66 ? -9.546 -5.192 18.809 1.00 87.64 466 LYS B C 1
ATOM 1197 O O . LYS B 2 66 ? -10.686 -4.782 18.586 1.00 85.81 466 LYS B O 1
ATOM 1203 N N . SER B 2 67 ? -9.014 -5.261 20.031 1.00 92.45 467 SER B N 1
ATOM 1204 C CA . SER B 2 67 ? -9.775 -5.014 21.267 1.00 93.44 467 SER B CA 1
ATOM 1205 C C . SER B 2 67 ? -10.860 -6.068 21.468 1.00 91.80 467 SER B C 1
ATOM 1206 O O . SER B 2 67 ? -10.617 -7.262 21.283 1.00 93.56 467 SER B O 1
#

CATH classification: 1.20.58.380

Secondary structure (DSSP, 8-state):
--HHHHHHHHHHHHHHHHHHHHHHHHHHTT-HHHHHHHHHHHHHHHHHHHHSPPPTT--HHHHHHHHHHHHHHHHHHHHHHHHHHHHHHHHHHHH-/---HHHHHHHHHHHHHHHHHHHHHHHHHHHHHHHHHHHHHHHHHHHHHHHHHHH--

Sequence (152 aa):
GSMTSTVEFINRWQRIALLSQSLLELAQRGEWDLLLQQEVSYLQSIETVMEKQTPPGITRSIQDMVAGYIKQTLDNEQLLKGLLQQRLDELSSLIGNATLKSLTKQYLSVSNSIDETVARYKAQFTQLDTMMSKLNNTSSYLTQQFTAMNKS

GO terms:
  GO:0042802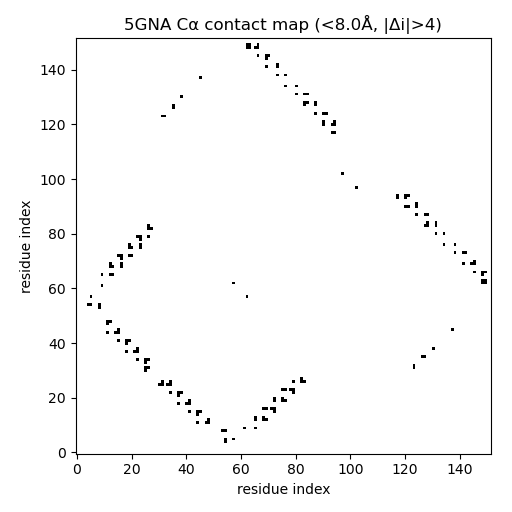 identical protein binding (F, IPI)
  GO:0005515 protein binding (F, IPI)

Nearest PDB structures (foldseek):
  5gna-assembly1_A  TM=1.011E+00  e=6.418E-12  Salmonella enterica subsp. enterica serovar Typhimurium str. LT2
  6ch2-assembly2_E  TM=9.788E-01  e=1.486E-10  Salmonella enterica subsp. enterica serovar Typhimurium str. LT2
  6ch2-assembly1_D  TM=9.890E-01  e=6.130E-10  Salmonella enterica subsp. enterica serovar Typhimurium str. LT2
  3a7m-assembly1_B  TM=9.314E-01  e=1.284E-09  Salmonella enterica subsp. enterica serovar Typhimurium
  6ch2-assembly3_F  TM=9.121E-01  e=1.255E-08  Salmonella enterica subsp. enterica serovar Typhimurium str. LT2

Radius of gyration: 21.9 Å; Cα contacts (8 Å, |Δi|>4): 97; chains: 2; bounding box: 23×25×83 Å

InterPro domains:
  IPR008622 Flagellar protein FliT [MF_01180] (1-119)
  IPR008622 Flagellar protein FliT [PF05400] (9-107)

Foldseek 3Di:
DCVVVLVVVLVLLLVLLVLLVVLLVCLVVVVVVVSVVSVVVNVVSVVVPVVDDDDPPDDPVSVVVSVVSVVSSVVSVVSNVVSVVVVVVVVVVVVD/DDDPVVVVVVVVVVVVVVVVVVVVVVVVVVVVVVVVVVVVVVVVVVVVVVVVVPDD

Solvent-accessible surface area: 9542 Å² total; per-residue (Å²): 108,82,166,73,30,36,74,89,2,21,83,36,4,50,121,0,7,104,12,1,82,24,1,16,60,31,5,113,166,39,76,31,107,91,0,29,125,47,14,86,28,0,40,107,3,5,94,50,12,93,142,118,137,66,26,139,76,17,82,91,79,41,30,76,84,0,5,36,54,0,112,92,0,35,68,15,2,123,107,2,41,47,46,0,82,119,28,7,82,92,0,58,91,94,39,94,203,62,90,142,147,41,91,60,133,99,157,93,66,88,40,80,58,100,88,110,38,40,59,146,58,110,46,24,62,81,90,0,61,82,3,33,68,87,0,98,93,9,18,64,37,0,70,110,40,59,81,39,8,67,132,133

Organism: Salmonella typhimurium (strain LT2 / SGSC1412 / ATCC 700720) (NCBI:txid99287)

B-factor: mean 52.46, std 12.13, range [29.91, 111.19]